Protein AF-A0A3N4HI86-F1 (afdb_monomer)

Solvent-accessible surface area (backbone atoms only — not comparable to full-atom values): 9849 Å² total; per-residue (Å²): 136,85,80,75,80,77,80,78,75,76,52,70,70,55,48,53,56,50,48,52,55,49,52,53,50,52,51,53,50,48,52,51,52,54,56,49,37,52,53,52,50,52,52,50,51,56,54,58,72,67,38,56,43,68,79,68,72,44,89,81,76,80,90,76,72,79,81,81,83,85,78,88,82,67,93,71,78,42,72,72,59,48,55,52,52,52,50,52,51,49,50,53,53,51,53,49,48,55,53,49,51,53,51,53,51,50,52,35,52,49,50,30,50,49,32,63,74,75,64,71,40,71,68,63,35,52,50,32,48,50,56,36,49,55,48,29,41,76,73,66,76,38,88,74,79,86,60,94,42,72,67,49,44,52,54,52,52,52,54,57,62,75,75,110

Radius of gyration: 22.72 Å; Cα contacts (8 Å, |Δi|>4): 88; chains: 1; bounding box: 69×30×58 Å

Nearest PDB structures (foldseek):
  7lid-assembly1_A  TM=2.656E-01  e=4.097E+00  Machilis hrabei

Organism: NCBI:txid1160509

Secondary structure (DSSP, 8-state):
--PPPP--PPPHHHHHHHHHHHHHHHHHHHHHHHHHHHHHHHHHHHHHHTTHHHHTT---PPP-PPPPP-----SS--HHHHHHHHHHHHHHHHHHHHHHHHHHHHHHHHHHHHHHHHS--HHHHHHHHHHHHHHHHHTTS--SPPPSSHHHHHHHHHHHHHT-

pLDDT: mean 89.62, std 10.38, range [50.09, 98.0]

Structure (mmCIF, N/CA/C/O backbone):
data_AF-A0A3N4HI86-F1
#
_entry.id   AF-A0A3N4HI86-F1
#
loop_
_atom_site.group_PDB
_atom_site.id
_atom_site.type_symbol
_atom_site.label_atom_id
_atom_site.label_alt_id
_atom_site.label_comp_id
_atom_site.label_asym_id
_atom_site.label_entity_id
_atom_site.label_seq_id
_atom_site.pdbx_PDB_ins_code
_atom_site.Cartn_x
_atom_site.Cartn_y
_atom_site.Cartn_z
_atom_site.occupancy
_atom_site.B_iso_or_equiv
_atom_site.auth_seq_id
_atom_site.auth_comp_id
_atom_site.auth_asym_id
_atom_site.auth_atom_id
_atom_site.pdbx_PDB_model_num
ATOM 1 N N . MET A 1 1 ? -48.408 -12.514 17.961 1.00 55.56 1 MET A N 1
ATOM 2 C CA . MET A 1 1 ? -47.519 -11.514 18.590 1.00 55.56 1 MET A CA 1
ATOM 3 C C . MET A 1 1 ? -46.118 -12.102 18.623 1.00 55.56 1 MET A C 1
ATOM 5 O O . MET A 1 1 ? -45.899 -13.053 19.357 1.00 55.56 1 MET A O 1
ATOM 9 N N . LEU A 1 2 ? -45.211 -11.632 17.763 1.00 52.94 2 LEU A N 1
ATOM 10 C CA . LEU A 1 2 ? -43.817 -12.085 17.756 1.00 52.94 2 LEU A CA 1
ATOM 11 C C . LEU A 1 2 ? -43.053 -11.257 18.792 1.00 52.94 2 LEU A C 1
ATOM 13 O O . LEU A 1 2 ? -42.884 -10.051 18.616 1.00 52.94 2 LEU A O 1
ATOM 17 N N . SER A 1 3 ? -42.665 -11.894 19.896 1.00 52.56 3 SER A N 1
ATOM 18 C CA . SER A 1 3 ? -41.836 -11.273 20.928 1.00 52.56 3 SER A CA 1
ATOM 19 C C . SER A 1 3 ? -40.497 -10.890 20.301 1.00 52.56 3 SER A C 1
ATOM 21 O O . SER A 1 3 ? -39.768 -11.763 19.830 1.00 52.56 3 SER A O 1
ATOM 23 N N . ARG A 1 4 ? -40.182 -9.589 20.247 1.00 50.09 4 ARG A N 1
ATOM 24 C CA . ARG A 1 4 ? -38.851 -9.136 19.825 1.00 50.09 4 ARG A CA 1
ATOM 25 C C . ARG A 1 4 ? -37.819 -9.709 20.805 1.00 50.0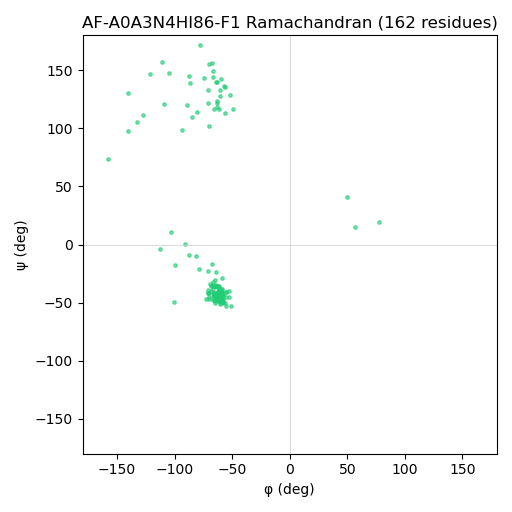9 4 ARG A C 1
ATOM 27 O O . ARG A 1 4 ? -38.048 -9.611 22.013 1.00 50.09 4 ARG A O 1
ATOM 34 N N . PRO A 1 5 ? -36.713 -10.300 20.325 1.00 52.59 5 PRO A N 1
ATOM 35 C CA . PRO A 1 5 ? -35.643 -10.732 21.208 1.00 52.59 5 PRO A CA 1
ATOM 36 C C . PRO A 1 5 ? -35.096 -9.508 21.949 1.00 52.59 5 PRO A C 1
ATOM 38 O O . PRO A 1 5 ? -34.790 -8.480 21.344 1.00 52.59 5 PRO A O 1
ATOM 41 N N . VAL A 1 6 ? -35.038 -9.609 23.275 1.00 54.94 6 VAL A N 1
ATOM 42 C CA . VAL A 1 6 ? -34.420 -8.602 24.137 1.00 54.94 6 VAL A CA 1
ATOM 43 C C . VAL A 1 6 ? -32.931 -8.609 23.813 1.00 54.94 6 VAL A C 1
ATOM 45 O O . VAL A 1 6 ? -32.276 -9.633 23.992 1.00 54.94 6 VAL A O 1
ATOM 48 N N . ALA A 1 7 ? -32.411 -7.494 23.294 1.00 57.91 7 ALA A N 1
ATOM 49 C CA . ALA A 1 7 ? -30.981 -7.331 23.068 1.00 57.91 7 ALA A CA 1
ATOM 50 C C . ALA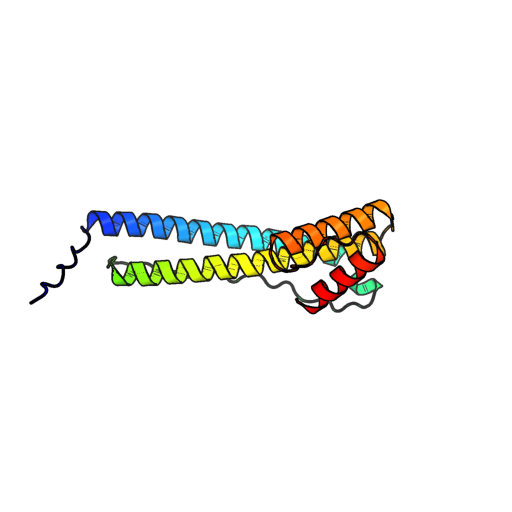 A 1 7 ? -30.253 -7.566 24.399 1.00 57.91 7 ALA A C 1
ATOM 52 O O . ALA A 1 7 ? -30.457 -6.831 25.371 1.00 57.91 7 ALA A O 1
ATOM 53 N N . CYS A 1 8 ? -29.471 -8.642 24.464 1.00 57.19 8 CYS A N 1
ATOM 54 C CA . CYS A 1 8 ? -28.658 -8.950 25.626 1.00 57.19 8 CYS A CA 1
ATOM 55 C C . CYS A 1 8 ? -27.545 -7.902 25.672 1.00 57.19 8 CYS A C 1
ATOM 57 O O . CYS A 1 8 ? -26.615 -7.974 24.877 1.00 57.19 8 CYS A O 1
ATOM 59 N N . LYS A 1 9 ? -27.683 -6.897 26.545 1.00 68.31 9 LYS A N 1
ATOM 60 C CA . LYS A 1 9 ? -26.654 -5.869 26.751 1.00 68.31 9 LYS A CA 1
ATOM 61 C C . LYS A 1 9 ? -25.319 -6.559 27.028 1.00 68.31 9 LYS A C 1
ATOM 63 O O . LYS A 1 9 ? -25.271 -7.432 27.898 1.00 68.31 9 LYS A O 1
ATOM 68 N N . GLU A 1 10 ? -24.272 -6.184 26.296 1.00 73.81 10 GLU A N 1
ATOM 69 C CA . GLU A 1 10 ? -22.929 -6.707 26.548 1.00 73.81 10 GLU A CA 1
ATOM 70 C C . GLU A 1 10 ? -22.525 -6.434 28.006 1.00 73.81 10 GLU A C 1
ATOM 72 O O . GLU A 1 10 ? -22.744 -5.344 28.543 1.00 73.81 10 GLU A O 1
ATOM 77 N N . ASP A 1 11 ? -21.947 -7.446 28.659 1.00 85.50 11 ASP A N 1
ATOM 78 C CA . ASP A 1 11 ? -21.361 -7.296 29.990 1.00 85.50 11 ASP A CA 1
ATOM 79 C C . ASP A 1 11 ? -20.241 -6.244 29.933 1.00 85.50 11 ASP A C 1
ATOM 81 O O . ASP A 1 11 ? -19.466 -6.183 28.976 1.00 85.50 11 ASP A O 1
ATOM 85 N N . ARG A 1 12 ? -20.110 -5.428 30.981 1.00 86.06 12 ARG A N 1
ATOM 86 C CA . ARG A 1 12 ? -19.092 -4.377 31.087 1.00 86.06 12 ARG A CA 1
ATOM 87 C C . ARG A 1 12 ? -17.683 -4.918 30.844 1.00 86.06 12 ARG A C 1
ATOM 89 O O . ARG A 1 12 ? -16.898 -4.284 30.146 1.00 86.06 12 ARG A O 1
ATOM 96 N N . LYS A 1 13 ? -17.378 -6.113 31.358 1.00 89.19 13 LYS A N 1
ATOM 97 C CA . LYS A 1 13 ? -16.082 -6.768 31.118 1.00 89.19 13 LYS A CA 1
ATOM 98 C C . LYS A 1 13 ? -15.861 -7.107 29.641 1.00 89.19 13 LYS A C 1
ATOM 100 O O . LYS A 1 13 ? -14.733 -7.046 29.159 1.00 89.19 13 LYS A O 1
ATOM 105 N N . ALA A 1 14 ? -16.924 -7.469 28.921 1.00 91.12 14 ALA A N 1
ATOM 106 C CA . ALA A 1 14 ? -16.852 -7.752 27.492 1.00 91.12 14 ALA A CA 1
ATOM 107 C C . ALA A 1 14 ? -16.601 -6.469 26.684 1.00 91.12 14 ALA A C 1
ATOM 109 O O . ALA A 1 14 ? -15.745 -6.482 25.796 1.00 91.12 14 ALA A O 1
ATOM 110 N N . LEU A 1 15 ? -17.265 -5.364 27.047 1.00 92.62 15 LEU A N 1
ATOM 111 C CA . LEU A 1 15 ? -17.049 -4.040 26.449 1.00 92.62 15 LEU A CA 1
ATOM 112 C C . LEU A 1 15 ? -15.618 -3.537 26.666 1.00 92.62 15 LEU A C 1
ATOM 114 O O . LEU A 1 15 ? -14.973 -3.096 25.717 1.00 92.62 15 LEU A O 1
ATOM 118 N N . GLU A 1 16 ? -15.089 -3.662 27.885 1.00 93.12 16 GLU A N 1
ATOM 119 C CA . GLU A 1 16 ? -13.699 -3.305 28.204 1.00 93.12 16 GLU A CA 1
ATOM 120 C C . GLU A 1 16 ? -12.711 -4.145 27.373 1.00 93.12 16 GLU A C 1
ATOM 122 O O . GLU A 1 16 ? -11.821 -3.607 26.719 1.00 93.12 16 GLU A O 1
ATOM 127 N N . ALA A 1 17 ? -12.912 -5.464 27.285 1.00 94.56 17 ALA A N 1
ATOM 128 C CA . ALA A 1 17 ? -12.054 -6.321 26.466 1.00 94.56 17 ALA A CA 1
ATOM 129 C C . ALA A 1 17 ? -12.151 -6.014 24.957 1.00 94.56 17 ALA A C 1
ATOM 131 O O . ALA A 1 17 ? -11.161 -6.141 24.230 1.00 94.56 17 ALA A O 1
ATOM 132 N N . ARG A 1 18 ? -13.338 -5.643 24.459 1.00 95.56 18 ARG A N 1
ATOM 133 C CA . ARG A 1 18 ? -13.545 -5.206 23.069 1.00 95.56 18 ARG A CA 1
ATOM 134 C C . ARG A 1 18 ? -12.811 -3.895 22.798 1.00 95.56 18 ARG A C 1
ATOM 136 O O . ARG A 1 18 ? -12.103 -3.814 21.793 1.00 95.56 18 ARG A O 1
ATOM 143 N N . TYR A 1 19 ? -12.901 -2.941 23.722 1.00 96.12 19 TYR A N 1
ATOM 144 C CA . TYR A 1 19 ? -12.175 -1.677 23.661 1.00 96.12 19 TYR A CA 1
ATOM 145 C C . TYR A 1 19 ? -10.661 -1.889 23.554 1.00 96.12 19 TYR A C 1
ATOM 147 O O . TYR A 1 19 ? -10.045 -1.397 22.610 1.00 96.12 19 TYR A O 1
ATOM 155 N N . GLU A 1 20 ? -10.069 -2.710 24.425 1.00 96.56 20 GLU A N 1
ATOM 156 C CA . GLU A 1 20 ? -8.626 -2.997 24.393 1.00 96.56 20 GLU A CA 1
ATOM 157 C C . GLU A 1 20 ? -8.177 -3.608 23.056 1.00 96.56 20 GLU A C 1
ATOM 159 O O . GLU A 1 20 ? -7.185 -3.182 22.457 1.00 96.56 20 GLU A O 1
ATOM 164 N N . ARG A 1 21 ? -8.944 -4.568 22.516 1.00 97.19 21 ARG A N 1
ATOM 165 C CA . ARG A 1 21 ? -8.658 -5.146 21.189 1.00 97.19 21 ARG A CA 1
ATOM 166 C C . ARG A 1 21 ? -8.741 -4.098 20.081 1.00 97.19 21 ARG A C 1
ATOM 168 O O . ARG A 1 21 ? -7.922 -4.121 19.162 1.00 97.19 21 ARG A O 1
ATOM 175 N N . MET A 1 22 ? -9.724 -3.204 20.140 1.00 97.12 22 MET A N 1
ATOM 176 C CA . MET A 1 22 ? -9.872 -2.113 19.180 1.00 97.12 22 MET A CA 1
ATOM 177 C C . MET A 1 22 ? -8.688 -1.141 19.271 1.00 97.12 22 MET A C 1
ATOM 179 O O . MET A 1 22 ? -8.081 -0.848 18.240 1.00 97.12 22 MET A O 1
ATOM 183 N N . LYS A 1 23 ? -8.282 -0.714 20.474 1.00 97.62 23 LYS A N 1
ATOM 184 C CA . LYS A 1 23 ? -7.106 0.151 20.682 1.00 97.62 23 LYS A CA 1
ATOM 185 C C . LYS A 1 23 ? -5.818 -0.489 20.174 1.00 97.62 23 LYS A C 1
ATOM 187 O O . LYS A 1 23 ? -5.034 0.181 19.502 1.00 97.62 23 LYS A O 1
ATOM 192 N N . ALA A 1 24 ? -5.630 -1.789 20.403 1.00 97.62 24 ALA A N 1
ATOM 193 C CA . ALA A 1 24 ? -4.492 -2.525 19.859 1.00 97.62 24 ALA A CA 1
ATOM 194 C C . ALA A 1 24 ? -4.470 -2.494 18.319 1.00 97.62 24 ALA A C 1
ATOM 196 O O . ALA A 1 24 ? -3.425 -2.235 17.719 1.00 97.62 24 ALA A O 1
ATOM 197 N N . LYS A 1 25 ? -5.622 -2.688 17.662 1.00 98.00 25 LYS A N 1
ATOM 198 C CA . LYS A 1 25 ? -5.728 -2.592 16.195 1.00 98.00 25 LYS A CA 1
ATOM 199 C C . LYS A 1 25 ? -5.483 -1.170 15.679 1.00 98.00 25 LYS A C 1
ATOM 201 O O . LYS A 1 25 ? -4.773 -1.012 14.687 1.00 98.00 25 LYS A O 1
ATOM 206 N N . GLN A 1 26 ? -6.031 -0.151 16.345 1.00 97.94 26 GLN A N 1
ATOM 207 C CA . GLN A 1 26 ? -5.797 1.261 16.018 1.00 97.94 26 GLN A CA 1
ATOM 208 C C . GLN A 1 26 ? -4.302 1.600 16.085 1.00 97.94 26 GLN A C 1
ATOM 210 O O . GLN A 1 26 ? -3.743 2.137 15.129 1.00 97.94 26 GLN A O 1
ATOM 215 N N . SER A 1 27 ? -3.638 1.219 17.180 1.00 97.81 27 SER A N 1
ATOM 216 C CA . SER A 1 27 ? -2.196 1.412 17.361 1.00 97.81 27 SER A CA 1
ATOM 217 C C . SER A 1 27 ? -1.391 0.701 16.270 1.00 97.81 27 SER A C 1
ATOM 219 O O . SER A 1 27 ? -0.544 1.321 15.626 1.00 97.81 27 SER A O 1
ATOM 221 N N . ALA A 1 28 ? -1.718 -0.561 15.974 1.00 97.81 28 ALA A N 1
ATOM 222 C CA . ALA A 1 28 ? -1.052 -1.322 14.921 1.00 97.81 28 ALA A CA 1
ATOM 223 C C . ALA A 1 28 ? -1.204 -0.674 13.531 1.00 97.81 28 ALA A C 1
ATOM 225 O O . ALA A 1 28 ? -0.241 -0.648 12.760 1.00 97.81 28 ALA A O 1
ATOM 226 N N . LEU A 1 29 ? -2.382 -0.131 13.199 1.00 97.75 29 LEU A N 1
ATOM 227 C CA . LEU A 1 29 ? -2.592 0.599 11.946 1.00 97.75 29 LEU A CA 1
ATOM 228 C C . LEU A 1 29 ? -1.731 1.867 11.882 1.00 97.75 29 LEU A C 1
ATOM 230 O O . LEU A 1 29 ? -1.044 2.073 10.883 1.00 97.75 29 LEU A O 1
ATOM 234 N N . VAL A 1 30 ? -1.718 2.677 12.945 1.00 97.94 30 VAL A N 1
ATOM 235 C CA . VAL A 1 30 ? -0.905 3.905 13.019 1.00 97.94 30 VAL A CA 1
ATOM 236 C C . VAL A 1 30 ? 0.579 3.592 12.827 1.00 97.94 30 VAL A C 1
ATOM 238 O O . VAL A 1 30 ? 1.236 4.227 12.002 1.00 97.94 30 VAL A O 1
ATOM 241 N N . SER A 1 31 ? 1.105 2.573 13.511 1.00 97.56 31 SER A N 1
ATOM 242 C CA . SER A 1 31 ? 2.501 2.151 13.343 1.00 97.56 31 SER A CA 1
ATOM 243 C C . SER A 1 31 ? 2.798 1.686 11.916 1.00 97.56 31 SER A C 1
ATOM 245 O O . SER A 1 31 ? 3.838 2.037 11.359 1.00 97.56 31 SER A O 1
ATOM 247 N N . ARG A 1 32 ? 1.884 0.934 11.288 1.00 97.25 32 ARG A N 1
ATOM 248 C CA . ARG A 1 32 ? 2.036 0.496 9.891 1.00 97.25 32 ARG A CA 1
ATOM 249 C C . ARG A 1 32 ? 2.046 1.668 8.913 1.00 97.25 32 ARG A C 1
ATOM 251 O O . ARG A 1 32 ? 2.859 1.654 7.992 1.00 97.25 32 ARG A O 1
ATOM 258 N N . ILE A 1 33 ? 1.175 2.658 9.107 1.00 97.75 33 ILE A N 1
ATOM 259 C CA . ILE A 1 33 ? 1.134 3.877 8.288 1.00 97.75 33 ILE A CA 1
ATOM 260 C C . ILE A 1 33 ? 2.446 4.647 8.433 1.00 97.75 33 ILE A C 1
ATOM 262 O O . ILE A 1 33 ? 3.059 4.988 7.425 1.00 97.75 33 ILE A O 1
ATOM 266 N N . ALA A 1 34 ? 2.911 4.863 9.665 1.00 97.38 34 ALA A N 1
ATOM 267 C CA . ALA A 1 34 ? 4.156 5.577 9.931 1.00 97.38 34 ALA A CA 1
ATOM 268 C C . ALA A 1 34 ? 5.361 4.901 9.256 1.00 97.38 34 ALA A C 1
ATOM 270 O O . ALA A 1 34 ? 6.087 5.549 8.506 1.00 97.38 34 ALA A O 1
ATOM 271 N N . LEU A 1 35 ? 5.528 3.586 9.448 1.00 96.56 35 LEU A N 1
ATOM 272 C CA . LEU A 1 35 ? 6.611 2.818 8.822 1.00 96.56 35 LEU A CA 1
ATOM 273 C C . LEU A 1 35 ? 6.546 2.862 7.292 1.00 96.56 35 LEU A C 1
ATOM 275 O O . LEU A 1 35 ? 7.573 2.986 6.628 1.00 96.56 35 LEU A O 1
ATOM 279 N N . PHE A 1 36 ? 5.344 2.759 6.721 1.00 95.81 36 PHE A N 1
ATOM 280 C CA . PHE A 1 36 ? 5.192 2.786 5.273 1.00 95.81 36 PHE A CA 1
ATOM 281 C C . PHE A 1 36 ? 5.459 4.180 4.697 1.00 95.81 36 PHE A C 1
ATOM 283 O O . PHE A 1 36 ? 6.108 4.284 3.664 1.00 95.81 36 PHE A O 1
ATOM 290 N N . ASN A 1 37 ? 5.025 5.249 5.369 1.00 95.75 37 ASN A N 1
ATOM 291 C CA . ASN A 1 37 ? 5.321 6.620 4.953 1.00 95.75 37 ASN A CA 1
ATOM 292 C C . ASN A 1 37 ? 6.829 6.887 4.901 1.00 95.75 37 ASN A C 1
ATOM 294 O O . ASN A 1 37 ? 7.285 7.428 3.898 1.00 95.75 37 ASN A O 1
ATOM 298 N N . VAL A 1 38 ? 7.589 6.448 5.914 1.00 95.31 38 VAL A N 1
ATOM 299 C CA . VAL A 1 38 ? 9.061 6.553 5.920 1.00 95.31 38 VAL A CA 1
ATOM 300 C C . VAL A 1 38 ? 9.655 5.832 4.711 1.00 95.31 38 VAL A C 1
ATOM 302 O O . VAL A 1 38 ? 10.412 6.418 3.948 1.00 95.31 38 VAL A O 1
ATOM 305 N N . ARG A 1 39 ? 9.237 4.585 4.459 1.00 92.56 39 ARG A N 1
ATOM 306 C CA . ARG A 1 39 ? 9.731 3.818 3.307 1.00 92.56 39 ARG A CA 1
ATOM 307 C C . ARG A 1 39 ? 9.421 4.495 1.967 1.00 92.56 39 ARG A C 1
ATOM 309 O O . ARG A 1 39 ? 10.267 4.498 1.078 1.00 92.56 39 ARG A O 1
ATOM 316 N N . VAL A 1 40 ? 8.212 5.030 1.790 1.00 90.94 40 VAL A N 1
ATOM 317 C CA . VAL A 1 40 ? 7.843 5.712 0.537 1.00 90.94 40 VAL A CA 1
ATOM 318 C C . VAL A 1 40 ? 8.631 7.010 0.377 1.00 90.94 40 VAL A C 1
ATOM 320 O O . VAL A 1 40 ? 9.005 7.348 -0.743 1.00 90.94 40 VAL A O 1
ATOM 323 N N . GLU A 1 41 ? 8.904 7.726 1.466 1.00 92.31 41 GLU A N 1
ATOM 324 C CA . GLU A 1 41 ? 9.760 8.912 1.447 1.00 92.31 41 GLU A CA 1
ATOM 325 C C . GLU A 1 41 ? 11.198 8.565 1.039 1.00 92.31 41 GLU A C 1
ATOM 327 O O . GLU A 1 41 ? 11.745 9.202 0.136 1.00 92.31 41 GLU A O 1
ATOM 332 N N . ASP A 1 42 ? 11.780 7.510 1.614 1.00 90.44 42 ASP A N 1
ATOM 333 C CA . ASP A 1 42 ? 13.111 7.013 1.245 1.00 90.44 42 ASP A CA 1
ATOM 334 C C . ASP A 1 42 ? 13.170 6.622 -0.238 1.00 90.44 42 ASP A C 1
ATOM 336 O O . ASP A 1 42 ? 14.066 7.054 -0.968 1.00 90.44 42 ASP A O 1
ATOM 340 N N . ASN A 1 43 ? 12.172 5.872 -0.715 1.00 85.94 43 ASN A N 1
ATOM 341 C CA . ASN A 1 43 ? 12.049 5.480 -2.119 1.00 85.94 43 ASN A CA 1
ATOM 342 C C . ASN A 1 43 ? 11.907 6.697 -3.045 1.00 85.94 43 ASN A C 1
ATOM 344 O O . ASN A 1 43 ? 12.536 6.758 -4.103 1.00 85.94 43 ASN A O 1
ATOM 348 N N . PHE A 1 44 ? 11.107 7.688 -2.647 1.00 87.12 44 PHE A N 1
ATOM 349 C CA . PHE A 1 44 ? 10.945 8.932 -3.392 1.00 87.12 44 PHE A CA 1
ATOM 350 C C . PHE A 1 44 ? 12.258 9.717 -3.476 1.00 87.12 44 PHE A C 1
ATOM 352 O O . PHE A 1 44 ? 12.619 10.200 -4.550 1.00 87.12 44 PHE A O 1
ATOM 359 N N . ASN A 1 45 ? 12.996 9.822 -2.370 1.00 87.81 45 ASN A N 1
ATOM 360 C CA . ASN A 1 45 ? 14.284 10.509 -2.323 1.00 87.81 45 ASN A CA 1
ATOM 361 C C . ASN A 1 45 ? 15.344 9.785 -3.161 1.00 87.81 45 ASN A C 1
ATOM 363 O O . ASN A 1 45 ? 16.071 10.437 -3.913 1.00 87.81 45 ASN A O 1
ATOM 367 N N . ALA A 1 46 ? 15.386 8.451 -3.100 1.00 84.81 46 ALA A N 1
ATOM 368 C CA . ALA A 1 46 ? 16.253 7.634 -3.943 1.00 84.81 46 ALA A CA 1
ATOM 369 C C . ALA A 1 46 ? 15.936 7.838 -5.432 1.00 84.81 46 ALA A C 1
ATOM 371 O O . ALA A 1 46 ? 16.841 8.102 -6.223 1.00 84.81 46 ALA A O 1
ATOM 372 N N . TYR A 1 47 ? 14.654 7.812 -5.810 1.00 81.88 47 TYR A N 1
ATOM 373 C CA . TYR A 1 47 ? 14.228 8.098 -7.180 1.00 81.88 47 TYR A CA 1
ATOM 374 C C . TYR A 1 47 ? 14.611 9.517 -7.611 1.00 81.88 47 TYR A C 1
ATOM 376 O O . TYR A 1 47 ? 15.198 9.703 -8.674 1.00 81.88 47 TYR A O 1
ATOM 384 N N . LYS A 1 48 ? 14.359 10.529 -6.777 1.00 83.81 48 LYS A N 1
ATOM 385 C CA . LYS A 1 48 ? 14.738 11.919 -7.064 1.00 83.81 48 LYS A CA 1
ATOM 386 C C . LYS A 1 48 ? 16.248 12.066 -7.284 1.00 83.81 48 LYS A C 1
ATOM 388 O O . LYS A 1 48 ? 16.658 12.798 -8.182 1.00 83.81 48 LYS A O 1
ATOM 393 N N . ALA A 1 49 ? 17.070 11.342 -6.523 1.00 83.62 49 ALA A N 1
ATOM 394 C CA . ALA A 1 49 ? 18.525 11.352 -6.668 1.00 83.62 49 ALA A CA 1
ATOM 395 C C . ALA A 1 49 ? 19.016 10.799 -8.020 1.00 83.62 49 ALA A C 1
ATOM 397 O O . ALA A 1 49 ? 20.091 11.190 -8.469 1.00 83.62 49 ALA A O 1
ATOM 398 N N . THR A 1 50 ? 18.229 9.958 -8.705 1.00 81.56 50 THR A N 1
ATOM 399 C CA . THR A 1 50 ? 18.565 9.468 -10.058 1.00 81.56 50 THR A CA 1
ATOM 400 C C . THR A 1 50 ? 18.523 10.560 -11.128 1.00 81.56 50 THR A C 1
ATOM 402 O O . THR A 1 50 ? 19.049 10.360 -12.219 1.00 81.56 50 THR A O 1
ATOM 405 N N . LYS A 1 51 ? 17.882 11.704 -10.845 1.00 82.69 51 LYS A N 1
ATOM 406 C CA . LYS A 1 51 ? 17.662 12.810 -11.791 1.00 82.69 51 LYS A CA 1
ATOM 407 C C . LYS A 1 51 ? 16.926 12.424 -13.079 1.00 82.69 51 LYS A C 1
ATOM 409 O O . LYS A 1 51 ? 16.882 13.235 -13.998 1.00 82.69 51 LYS A O 1
ATOM 414 N N . ILE A 1 52 ? 16.274 11.258 -13.144 1.00 77.50 52 ILE A N 1
ATOM 415 C CA . ILE A 1 52 ? 15.501 10.820 -14.321 1.00 77.50 52 ILE A CA 1
ATOM 416 C C . ILE A 1 52 ? 14.485 11.894 -14.738 1.00 77.50 52 ILE A C 1
ATOM 418 O O . ILE A 1 52 ? 14.417 12.265 -15.906 1.00 77.50 52 ILE A O 1
ATOM 422 N N . CYS A 1 53 ? 13.746 12.477 -13.788 1.00 77.94 53 CYS A N 1
ATOM 423 C CA . CYS A 1 53 ? 12.800 13.546 -14.115 1.00 77.94 53 CYS A CA 1
ATOM 424 C C . CYS A 1 53 ? 13.465 14.796 -14.714 1.00 77.94 53 CYS A C 1
ATOM 426 O O . CYS A 1 53 ? 12.875 15.418 -15.590 1.00 77.94 53 CYS A O 1
ATOM 428 N N . GLU A 1 54 ? 14.673 15.159 -14.273 1.00 83.00 54 GLU A N 1
ATOM 429 C CA . GLU A 1 54 ? 15.412 16.312 -14.807 1.00 83.00 54 GLU A CA 1
ATOM 430 C C . GLU A 1 54 ? 15.949 16.013 -16.212 1.00 83.00 54 GLU A C 1
ATOM 432 O O . GLU A 1 54 ? 15.761 16.813 -17.125 1.00 83.00 54 GLU A O 1
ATOM 437 N N . VAL A 1 55 ? 16.563 14.839 -16.399 1.00 82.50 55 VAL A N 1
ATOM 438 C CA . VAL A 1 55 ? 17.162 14.406 -17.673 1.00 82.50 55 VAL A CA 1
ATOM 439 C C . VAL A 1 55 ? 16.112 14.311 -18.781 1.00 82.50 55 VAL A C 1
ATOM 441 O O . VAL A 1 55 ? 16.371 14.724 -19.909 1.00 82.50 55 VAL A O 1
ATOM 444 N N . TYR A 1 56 ? 14.921 13.807 -18.458 1.00 76.75 56 TYR A N 1
ATOM 445 C CA . TYR A 1 56 ? 13.851 13.565 -19.430 1.00 76.75 56 TYR A CA 1
ATOM 446 C C . TYR A 1 56 ? 12.726 14.614 -19.389 1.00 76.75 56 TYR A C 1
ATOM 448 O O . TYR A 1 56 ? 11.689 14.419 -20.019 1.00 76.75 56 TYR A O 1
ATOM 456 N N . ASN A 1 57 ? 12.915 15.726 -18.663 1.00 79.25 57 ASN A N 1
ATOM 457 C CA . ASN A 1 57 ? 11.932 16.807 -18.500 1.00 79.25 57 ASN A CA 1
ATOM 458 C C . ASN A 1 57 ? 10.527 16.307 -18.090 1.00 79.25 57 ASN A C 1
ATOM 460 O O . ASN A 1 57 ? 9.500 16.769 -18.593 1.00 79.25 57 ASN A O 1
ATOM 464 N N . LEU A 1 58 ? 10.486 15.323 -17.188 1.00 74.94 58 LEU A N 1
ATOM 465 C CA . LEU A 1 58 ? 9.245 14.749 -16.675 1.00 74.94 58 LEU A CA 1
ATOM 466 C C . LEU A 1 58 ? 8.746 15.553 -15.466 1.00 74.94 58 LEU A C 1
ATOM 468 O O . LEU A 1 58 ? 9.548 15.991 -14.636 1.00 74.94 58 LEU A O 1
ATOM 472 N N . PRO A 1 59 ? 7.421 15.705 -15.296 1.00 72.25 59 PRO A N 1
ATOM 473 C CA . PRO A 1 59 ? 6.865 16.409 -14.149 1.00 72.25 59 PRO A CA 1
ATOM 474 C C . PRO A 1 59 ? 7.206 15.679 -12.842 1.00 72.25 59 PRO A C 1
ATOM 476 O O . PRO A 1 59 ? 6.770 14.552 -12.606 1.00 72.25 59 PRO A O 1
ATOM 479 N N . SER A 1 60 ? 7.950 16.345 -11.957 1.00 73.94 60 SER A N 1
ATOM 480 C CA . SER A 1 60 ? 8.201 1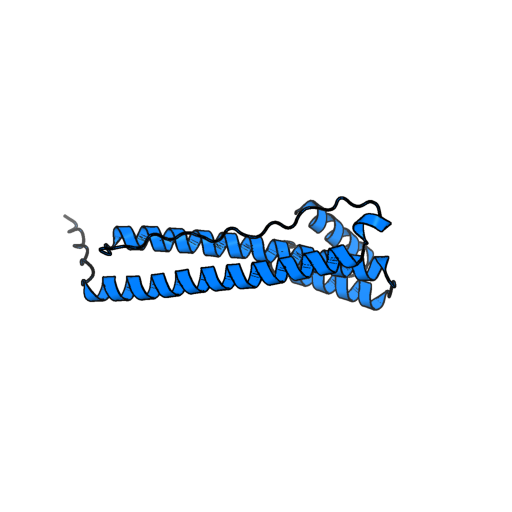5.853 -10.601 1.00 73.94 60 SER A CA 1
ATOM 481 C C . SER A 1 60 ? 7.002 16.175 -9.709 1.00 73.94 60 SER A C 1
ATOM 483 O O . SER A 1 60 ? 6.687 17.341 -9.460 1.00 73.94 60 SER A O 1
ATOM 485 N N . ARG A 1 61 ? 6.295 15.144 -9.237 1.00 75.12 61 ARG A N 1
ATOM 486 C CA . ARG A 1 61 ? 5.228 15.303 -8.239 1.00 75.12 61 ARG A CA 1
ATOM 487 C C . ARG A 1 61 ? 5.842 15.274 -6.833 1.00 75.12 61 ARG A C 1
ATOM 489 O O . ARG A 1 61 ? 6.713 14.444 -6.589 1.00 75.12 61 ARG A O 1
ATOM 496 N N . PRO A 1 62 ? 5.396 16.121 -5.889 1.00 82.19 62 PRO A N 1
ATOM 497 C CA . PRO A 1 62 ? 5.899 16.072 -4.521 1.00 82.19 62 PRO A CA 1
ATOM 498 C C . PRO A 1 62 ? 5.486 14.769 -3.825 1.00 82.19 62 PRO A C 1
ATOM 500 O O . PRO A 1 62 ? 4.396 14.238 -4.075 1.00 82.19 62 PRO A O 1
ATOM 503 N N . PHE A 1 63 ? 6.329 14.295 -2.904 1.00 85.19 63 PHE A N 1
ATOM 504 C CA . PHE A 1 63 ? 5.950 13.242 -1.966 1.00 85.19 63 PHE A CA 1
ATOM 505 C C . PHE A 1 63 ? 4.715 13.674 -1.166 1.00 85.19 63 PHE A C 1
ATOM 507 O O . PHE A 1 63 ? 4.603 14.818 -0.723 1.00 85.19 63 PHE A O 1
ATOM 514 N N . ARG A 1 64 ? 3.762 12.751 -1.011 1.00 88.69 64 ARG A N 1
ATOM 515 C CA . ARG A 1 64 ? 2.557 12.954 -0.201 1.00 88.69 64 ARG A CA 1
ATOM 516 C C . ARG A 1 64 ? 2.360 11.729 0.691 1.00 88.69 64 ARG A C 1
ATOM 518 O O . ARG A 1 64 ? 1.961 10.689 0.144 1.00 88.69 64 ARG A O 1
ATOM 525 N N . PRO A 1 65 ? 2.645 11.826 2.000 1.00 93.81 65 PRO A N 1
ATOM 526 C CA . PRO A 1 65 ? 2.409 10.730 2.929 1.00 93.81 65 PRO A CA 1
ATOM 527 C C . PRO A 1 65 ? 0.908 10.480 3.087 1.00 93.81 65 PRO A C 1
ATOM 529 O O . PRO A 1 65 ? 0.089 11.377 2.864 1.00 93.81 65 PRO A O 1
ATOM 532 N N . TYR A 1 66 ? 0.542 9.265 3.485 1.00 95.94 66 TYR A N 1
ATOM 533 C CA . TYR A 1 66 ? -0.815 8.999 3.947 1.00 95.94 66 TYR A CA 1
ATOM 534 C C . TYR A 1 66 ? -1.014 9.667 5.317 1.00 95.94 66 TYR A C 1
ATOM 536 O O . TYR A 1 66 ? -0.130 9.541 6.172 1.00 95.94 66 TYR A O 1
ATOM 544 N N . PRO A 1 67 ? -2.122 10.390 5.549 1.00 95.44 67 PRO A N 1
ATOM 545 C CA . PRO A 1 67 ? -2.353 11.063 6.820 1.00 95.44 67 PRO A CA 1
ATOM 546 C C . PRO A 1 67 ? -2.459 10.052 7.966 1.00 95.44 67 PRO A C 1
ATOM 548 O O . PRO A 1 67 ? -3.075 8.996 7.830 1.00 95.44 67 PRO A O 1
ATOM 551 N N . THR A 1 68 ? -1.874 10.383 9.116 1.00 94.31 68 THR A N 1
ATOM 552 C CA . THR A 1 68 ? -2.030 9.565 10.321 1.00 94.31 68 THR A CA 1
ATOM 553 C C . THR A 1 68 ? -3.460 9.712 10.848 1.00 94.31 68 THR A C 1
ATOM 555 O O . THR A 1 68 ? -3.871 10.838 11.138 1.00 94.31 68 THR A O 1
ATOM 558 N N . PRO A 1 69 ? -4.226 8.616 10.985 1.00 94.50 69 PRO A N 1
ATOM 559 C CA . PRO A 1 69 ? -5.579 8.681 11.514 1.00 94.50 69 PRO A CA 1
ATOM 560 C C . PRO A 1 69 ? -5.566 9.085 12.989 1.00 94.50 69 PRO A C 1
ATOM 562 O O . PRO A 1 69 ? -4.687 8.679 13.753 1.00 94.50 69 PRO A O 1
ATOM 565 N N . VAL A 1 70 ? -6.571 9.863 13.385 1.00 93.81 70 VAL A N 1
ATOM 566 C CA . VAL A 1 70 ? -6.817 10.237 14.780 1.00 93.81 70 VAL A CA 1
ATOM 567 C C . VAL A 1 70 ? -8.064 9.495 15.240 1.00 93.81 70 VAL A C 1
ATOM 569 O O . VAL A 1 70 ? -9.126 9.638 14.641 1.00 93.81 70 VAL A O 1
ATOM 572 N N . PHE A 1 71 ? -7.915 8.688 16.285 1.00 94.06 71 PHE A N 1
ATOM 573 C CA . PHE A 1 71 ? -9.004 7.927 16.892 1.00 94.06 71 PHE A CA 1
ATOM 574 C C . PHE A 1 71 ? -9.428 8.569 18.203 1.00 94.06 71 PHE A C 1
ATOM 576 O O . PHE A 1 71 ? -8.580 9.116 18.918 1.00 94.06 71 PHE A O 1
ATOM 583 N N . ASN A 1 72 ? -10.711 8.467 18.544 1.00 92.56 72 ASN A N 1
ATOM 584 C CA . ASN A 1 72 ? -11.175 8.988 19.820 1.00 92.56 72 ASN A CA 1
ATOM 585 C C . ASN A 1 72 ? -10.725 8.071 20.963 1.00 92.56 72 ASN A C 1
ATOM 587 O O . ASN A 1 72 ? -10.685 6.843 20.845 1.00 92.56 72 ASN A O 1
ATOM 591 N N . ASP A 1 73 ? -10.376 8.685 22.088 1.00 91.88 73 ASP A N 1
ATOM 592 C CA . ASP A 1 73 ? -10.196 7.970 23.345 1.00 91.88 73 ASP A CA 1
ATOM 593 C C . ASP A 1 73 ? -11.541 7.933 24.075 1.00 91.88 73 ASP A C 1
ATOM 595 O O . ASP A 1 73 ? -12.146 8.973 24.346 1.00 91.88 73 ASP A O 1
ATOM 599 N N . LEU A 1 74 ? -12.050 6.732 24.340 1.00 89.69 74 LEU A N 1
ATOM 600 C CA . LEU A 1 74 ? -13.371 6.554 24.931 1.00 89.69 74 LEU A CA 1
ATOM 601 C C . LEU A 1 74 ? -13.230 6.449 26.450 1.00 89.69 74 LEU A C 1
ATOM 603 O O . LEU A 1 74 ? -12.969 5.374 26.982 1.00 89.69 74 LEU A O 1
ATOM 607 N N . THR A 1 75 ? -13.460 7.554 27.168 1.00 86.62 75 THR A N 1
ATOM 608 C CA . THR A 1 75 ? -13.404 7.574 28.646 1.00 86.62 75 THR A CA 1
ATOM 609 C C . THR A 1 75 ? -14.394 6.593 29.284 1.00 86.62 75 THR A C 1
ATOM 611 O O . THR A 1 75 ? -14.178 6.099 30.388 1.00 86.62 75 THR A O 1
ATOM 614 N N . THR A 1 76 ? -15.512 6.304 28.615 1.00 89.06 76 THR A N 1
ATOM 615 C CA . THR A 1 76 ? -16.477 5.280 29.036 1.00 89.06 76 THR A CA 1
ATOM 616 C C . THR A 1 76 ? -16.986 4.538 27.801 1.00 89.06 76 THR A C 1
ATOM 618 O O . THR A 1 76 ? -17.873 5.050 27.116 1.00 89.06 76 THR A O 1
ATOM 621 N N . PRO A 1 77 ? -16.427 3.354 27.485 1.00 89.69 77 PRO A N 1
ATOM 622 C CA . PRO A 1 77 ? -16.839 2.583 26.322 1.00 89.69 77 PRO A CA 1
ATOM 623 C C . PRO A 1 77 ? -18.300 2.143 26.435 1.00 89.69 77 PRO A C 1
ATOM 625 O O . PRO A 1 77 ? -18.698 1.448 27.369 1.00 89.69 77 PRO A O 1
ATOM 628 N N . THR A 1 78 ? -19.097 2.544 25.455 1.00 93.00 78 THR A N 1
ATOM 629 C CA . THR A 1 78 ? -20.444 2.022 25.204 1.00 93.00 78 THR A CA 1
ATOM 630 C C . THR A 1 78 ? -20.441 1.223 23.905 1.00 93.00 78 THR A C 1
ATOM 632 O O . THR A 1 78 ? -19.600 1.468 23.039 1.00 93.00 78 THR A O 1
ATOM 635 N N . GLU A 1 79 ? -21.396 0.309 23.740 1.00 92.75 79 GLU A N 1
ATOM 636 C CA . GLU A 1 79 ? -21.558 -0.481 22.510 1.00 92.75 79 GLU A CA 1
ATOM 637 C C . GLU A 1 79 ? -21.589 0.422 21.265 1.00 92.75 79 GLU A C 1
ATOM 639 O O . GLU A 1 79 ? -20.731 0.305 20.396 1.00 92.75 79 GLU A O 1
ATOM 644 N N . GLY A 1 80 ? -22.457 1.442 21.257 1.00 93.19 80 GLY A N 1
ATOM 645 C CA . GLY A 1 80 ? -22.561 2.373 20.130 1.00 93.19 80 GLY A CA 1
ATOM 646 C C . GLY A 1 80 ? -21.287 3.185 19.864 1.00 93.19 80 GLY A C 1
ATOM 647 O O . GLY A 1 80 ? -20.946 3.421 18.709 1.00 93.19 80 GLY A O 1
ATOM 648 N N . SER A 1 81 ? -20.542 3.591 20.901 1.00 94.38 81 SER A N 1
ATOM 649 C CA . SER A 1 81 ? -19.252 4.271 20.687 1.00 94.38 81 SER A CA 1
ATOM 650 C C . SER A 1 81 ? -18.179 3.341 20.116 1.00 94.38 81 SER A C 1
ATOM 652 O O . SER A 1 81 ? -17.359 3.784 19.316 1.00 94.38 81 SER A O 1
ATOM 654 N N . LEU A 1 82 ? -18.191 2.060 20.502 1.00 95.62 82 LEU A N 1
ATOM 655 C CA . LEU A 1 82 ? -17.265 1.062 19.969 1.00 95.62 82 LEU A CA 1
ATOM 656 C C . LEU A 1 82 ? -17.598 0.730 18.516 1.00 95.62 82 LEU A C 1
ATOM 658 O O . LEU A 1 82 ? -16.687 0.664 17.698 1.00 95.62 82 LEU A O 1
ATOM 662 N N . ASP A 1 83 ? -18.881 0.596 18.178 1.00 95.88 83 ASP A N 1
ATOM 663 C CA . ASP A 1 83 ? -19.325 0.354 16.802 1.00 95.88 83 ASP A CA 1
ATOM 664 C C . ASP A 1 83 ? -18.850 1.464 15.853 1.00 95.88 83 ASP A C 1
ATOM 666 O O . ASP A 1 83 ? -18.344 1.187 14.763 1.00 95.88 83 ASP A O 1
ATOM 670 N N . VAL A 1 84 ? -18.963 2.728 16.278 1.00 96.19 84 VAL A N 1
ATOM 671 C CA . VAL A 1 84 ? -18.495 3.879 15.490 1.00 96.19 84 VAL A CA 1
ATOM 672 C C . VAL A 1 84 ? -16.977 3.847 15.313 1.00 96.19 84 VAL A C 1
ATOM 674 O O . VAL A 1 84 ? -16.495 3.979 14.190 1.00 96.19 84 VAL A O 1
ATOM 677 N N . GLU A 1 85 ? -16.209 3.645 16.384 1.00 96.69 85 GLU A N 1
ATOM 678 C CA . GLU A 1 85 ? -14.742 3.618 16.301 1.00 96.69 85 GLU A CA 1
ATOM 679 C C . GLU A 1 85 ? -14.211 2.416 15.504 1.00 96.69 85 GLU A C 1
ATOM 681 O O . GLU A 1 85 ? -13.225 2.539 14.771 1.00 96.69 85 GLU A O 1
ATOM 686 N N . GLU A 1 86 ? -14.868 1.258 15.583 1.00 97.19 86 GLU A N 1
ATOM 687 C CA . GLU A 1 86 ? -14.544 0.094 14.755 1.00 97.19 86 GLU A CA 1
ATOM 688 C C . GLU A 1 86 ? -14.850 0.346 13.275 1.00 97.19 86 GLU A C 1
ATOM 690 O O . GLU A 1 86 ? -14.057 -0.044 12.412 1.00 97.19 86 GLU A O 1
ATOM 695 N N . LEU A 1 87 ? -15.948 1.042 12.968 1.00 97.44 87 LEU A N 1
ATOM 696 C CA . LEU A 1 87 ? -16.274 1.455 11.605 1.00 97.44 87 LEU A CA 1
ATOM 697 C C . LEU A 1 87 ? -15.249 2.464 11.059 1.00 97.44 87 LEU A C 1
ATOM 699 O O . LEU A 1 87 ? -14.790 2.329 9.923 1.00 97.44 87 LEU A O 1
ATOM 703 N N . VAL A 1 88 ? -14.827 3.440 11.866 1.00 97.00 88 VAL A N 1
ATOM 704 C CA . VAL A 1 88 ? -13.760 4.390 11.500 1.00 97.00 88 VAL A CA 1
ATOM 705 C C . VAL A 1 88 ? -12.441 3.653 11.244 1.00 97.00 88 VAL A C 1
ATOM 707 O O . VAL A 1 88 ? -11.786 3.877 10.223 1.00 97.00 88 VAL A O 1
ATOM 710 N N . LEU A 1 89 ? -12.066 2.719 12.124 1.00 97.50 89 LEU A N 1
ATOM 711 C CA . LEU A 1 89 ? -10.891 1.863 11.942 1.00 97.50 89 LEU A CA 1
ATOM 712 C C . LEU A 1 89 ? -10.978 1.040 10.648 1.00 97.50 89 LEU A C 1
ATOM 714 O O . LEU A 1 89 ? -9.977 0.910 9.934 1.00 97.50 89 LEU A O 1
ATOM 718 N N . TYR A 1 90 ? -12.154 0.497 10.331 1.00 97.50 90 TYR A N 1
ATOM 719 C CA . TYR A 1 90 ? -12.400 -0.223 9.085 1.00 97.50 90 TYR A CA 1
ATOM 720 C C . TYR A 1 90 ? -12.136 0.667 7.864 1.00 97.50 90 TYR A C 1
ATOM 722 O O . TYR A 1 90 ? -11.386 0.250 6.976 1.00 97.50 90 TYR A O 1
ATOM 730 N N . PHE A 1 91 ? -12.680 1.888 7.835 1.00 97.38 91 PHE A N 1
ATOM 731 C CA . PHE A 1 91 ? -12.489 2.819 6.720 1.00 97.38 91 PHE A CA 1
ATOM 732 C C . PHE A 1 91 ? -11.017 3.174 6.516 1.00 97.38 91 PHE A C 1
ATOM 734 O O . PHE A 1 91 ? -10.497 2.972 5.419 1.00 97.38 91 PHE A O 1
ATOM 741 N N . TYR A 1 92 ? -10.313 3.592 7.572 1.00 97.94 92 TYR A N 1
ATOM 742 C CA . TYR A 1 92 ? -8.886 3.911 7.464 1.00 97.94 92 TYR A CA 1
ATOM 743 C C . TYR A 1 92 ? -8.042 2.712 7.033 1.00 97.94 92 TYR A C 1
ATOM 745 O O . TYR A 1 92 ? -7.092 2.869 6.270 1.00 97.94 92 TYR A O 1
ATOM 753 N N . THR A 1 93 ? -8.385 1.502 7.478 1.00 97.69 93 THR A N 1
ATOM 754 C CA . THR A 1 93 ? -7.679 0.287 7.050 1.00 97.69 93 THR A CA 1
ATOM 755 C C . THR A 1 93 ? -7.838 0.052 5.546 1.00 97.69 93 THR A C 1
ATOM 757 O O . THR A 1 93 ? -6.857 -0.268 4.871 1.00 97.69 93 THR A O 1
ATOM 760 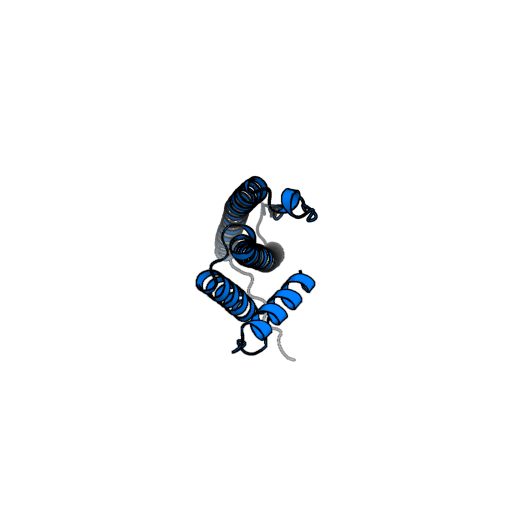N N . HIS A 1 94 ? -9.048 0.233 5.010 1.00 96.12 94 HIS A N 1
ATOM 761 C CA . HIS A 1 94 ? -9.330 0.052 3.583 1.00 96.12 94 HIS A CA 1
ATOM 762 C C . HIS A 1 94 ? -8.694 1.146 2.730 1.00 96.12 94 HIS A C 1
ATOM 764 O O . HIS A 1 94 ? -8.037 0.846 1.732 1.00 96.12 94 HIS A O 1
ATOM 770 N N . GLU A 1 95 ? -8.840 2.406 3.131 1.00 96.44 95 GLU A N 1
ATOM 771 C CA . GLU A 1 95 ? -8.233 3.532 2.424 1.00 96.44 95 GLU A CA 1
ATOM 772 C C . GLU A 1 95 ? -6.708 3.443 2.416 1.00 96.44 95 GLU A C 1
ATOM 774 O O . GLU A 1 95 ? -6.093 3.625 1.363 1.00 96.44 95 GLU A O 1
ATOM 779 N N . PHE A 1 96 ? -6.093 3.102 3.553 1.00 97.00 96 PHE A N 1
ATOM 780 C CA . PHE A 1 96 ? -4.656 2.861 3.618 1.00 97.00 96 PHE A CA 1
ATOM 781 C C . PHE A 1 96 ? -4.243 1.690 2.724 1.00 97.00 96 PHE A C 1
ATOM 783 O O . PHE A 1 96 ? -3.230 1.789 2.036 1.00 97.00 96 PHE A O 1
ATOM 790 N N . GLY A 1 97 ? -5.024 0.604 2.690 1.00 96.12 97 GLY A N 1
ATOM 791 C CA . GLY A 1 97 ? -4.802 -0.522 1.781 1.00 96.12 97 GLY A CA 1
ATOM 792 C C . GLY A 1 97 ? -4.754 -0.079 0.319 1.00 96.12 97 GLY A C 1
ATOM 793 O O . GLY A 1 97 ? -3.751 -0.302 -0.354 1.00 96.12 97 GLY A O 1
ATOM 794 N N . ARG A 1 98 ? -5.778 0.646 -0.142 1.00 94.12 98 ARG A N 1
ATOM 795 C CA . ARG A 1 98 ? -5.840 1.176 -1.513 1.00 94.12 98 ARG A CA 1
ATOM 796 C C . ARG A 1 98 ? -4.693 2.140 -1.813 1.00 94.12 98 ARG A C 1
ATOM 798 O O . ARG A 1 98 ? -4.041 2.030 -2.850 1.00 94.12 98 ARG A O 1
ATOM 805 N N . TRP A 1 99 ? -4.427 3.081 -0.908 1.00 94.44 99 TRP A N 1
ATOM 806 C CA . TRP A 1 99 ? -3.332 4.035 -1.074 1.00 94.44 99 TRP A CA 1
ATOM 807 C C . TRP A 1 99 ? -1.977 3.323 -1.151 1.00 94.44 99 TRP A C 1
ATOM 809 O O . TRP A 1 99 ? -1.160 3.648 -2.013 1.00 94.44 99 TRP A O 1
ATOM 819 N N . ARG A 1 100 ? -1.753 2.313 -0.305 1.00 95.19 100 ARG A N 1
ATOM 820 C CA . ARG A 1 100 ? -0.545 1.485 -0.311 1.00 95.19 100 ARG A CA 1
ATOM 821 C C . ARG A 1 100 ? -0.373 0.764 -1.647 1.00 95.19 100 ARG A C 1
ATOM 823 O O . ARG A 1 100 ? 0.720 0.823 -2.207 1.00 95.19 100 ARG A O 1
ATOM 830 N N . SER A 1 101 ? -1.414 0.107 -2.154 1.00 94.44 101 SER A N 1
ATOM 831 C CA . SER A 1 101 ? -1.347 -0.614 -3.431 1.00 94.44 101 SER A CA 1
ATOM 832 C C . SER A 1 101 ? -1.050 0.338 -4.592 1.00 94.44 101 SER A C 1
ATOM 834 O O . SER A 1 101 ? -0.165 0.049 -5.393 1.00 94.44 101 SER A O 1
ATOM 836 N N . ASN A 1 102 ? -1.653 1.535 -4.608 1.00 92.06 102 ASN A N 1
ATOM 837 C CA . ASN A 1 102 ? -1.315 2.581 -5.584 1.00 92.06 102 ASN A CA 1
ATOM 838 C C . ASN A 1 102 ? 0.164 2.999 -5.503 1.00 92.06 102 ASN A C 1
ATOM 840 O O . ASN A 1 102 ? 0.814 3.196 -6.528 1.00 92.06 102 ASN A O 1
ATOM 844 N N . ARG A 1 103 ? 0.720 3.150 -4.292 1.00 91.50 103 ARG A N 1
ATOM 845 C CA . ARG A 1 103 ? 2.141 3.500 -4.117 1.00 91.50 103 ARG A CA 1
ATOM 846 C C . ARG A 1 103 ? 3.073 2.399 -4.605 1.00 91.50 103 ARG A C 1
ATOM 848 O O . ARG A 1 103 ? 4.042 2.705 -5.289 1.00 91.50 103 ARG A O 1
ATOM 855 N N . LEU A 1 104 ? 2.765 1.143 -4.303 1.00 93.06 104 LEU A N 1
ATOM 856 C CA . LEU A 1 104 ? 3.549 0.003 -4.777 1.00 93.06 104 LEU A CA 1
ATOM 857 C C . LEU A 1 104 ? 3.465 -0.161 -6.302 1.00 93.06 104 LEU A C 1
ATOM 859 O O . LEU A 1 104 ? 4.470 -0.484 -6.929 1.00 93.06 104 LEU A O 1
ATOM 863 N N . LEU A 1 105 ? 2.311 0.131 -6.910 1.00 93.00 105 LEU A N 1
ATOM 864 C CA . LEU A 1 105 ? 2.169 0.149 -8.367 1.00 93.00 105 LEU A CA 1
ATOM 865 C C . LEU A 1 105 ? 3.098 1.195 -9.005 1.00 93.00 105 LEU A C 1
ATOM 867 O O . LEU A 1 105 ? 3.812 0.887 -9.957 1.00 93.00 105 LEU A O 1
ATOM 871 N N . LEU A 1 106 ? 3.156 2.405 -8.435 1.00 88.94 106 LEU A N 1
ATOM 872 C CA . LEU A 1 106 ? 4.097 3.444 -8.868 1.00 88.94 106 LEU A CA 1
ATOM 873 C C . LEU A 1 106 ? 5.562 3.005 -8.699 1.00 88.94 106 LEU A C 1
ATOM 875 O O . LEU A 1 106 ? 6.373 3.263 -9.584 1.00 88.94 106 LEU A O 1
ATOM 879 N N . GLU A 1 107 ? 5.915 2.322 -7.604 1.00 89.06 107 GLU A N 1
ATOM 880 C CA . GLU A 1 107 ? 7.268 1.766 -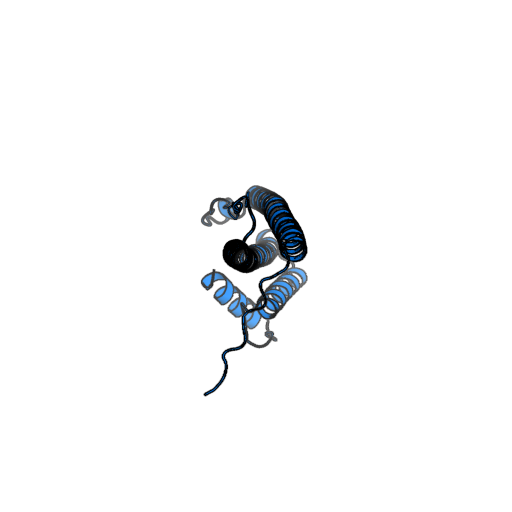7.416 1.00 89.06 107 GLU A CA 1
ATOM 881 C C . GLU A 1 107 ? 7.629 0.767 -8.525 1.00 89.06 107 GLU A C 1
ATOM 883 O O . GLU A 1 107 ? 8.730 0.826 -9.076 1.00 89.06 107 GLU A O 1
ATOM 888 N N . LYS A 1 108 ? 6.693 -0.112 -8.905 1.00 92.50 108 LYS A N 1
ATOM 889 C CA . LYS A 1 108 ? 6.879 -1.058 -10.014 1.00 92.50 108 LYS A CA 1
ATOM 890 C C . LYS A 1 108 ? 7.032 -0.341 -11.359 1.00 92.50 108 LYS A C 1
ATOM 892 O O . LYS A 1 108 ? 7.927 -0.683 -12.127 1.00 92.50 108 LYS A O 1
ATOM 897 N N . GLN A 1 109 ? 6.244 0.703 -11.621 1.00 89.31 109 GLN A N 1
ATOM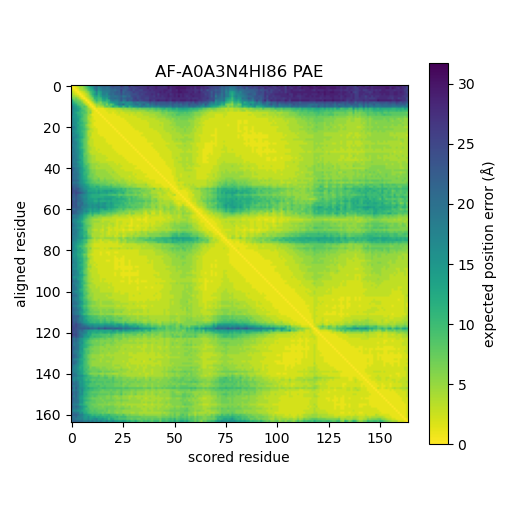 898 C CA . GLN A 1 109 ? 6.403 1.530 -12.825 1.00 89.31 109 GLN A CA 1
ATOM 899 C C . GLN A 1 109 ? 7.771 2.227 -12.870 1.00 89.31 109 GLN A C 1
ATOM 901 O O . GLN A 1 109 ? 8.430 2.228 -13.910 1.00 89.31 109 GLN A O 1
ATOM 906 N N . ILE A 1 110 ? 8.231 2.779 -11.743 1.00 86.12 110 ILE A N 1
ATOM 907 C CA . ILE A 1 110 ? 9.560 3.397 -11.631 1.00 86.12 110 ILE A CA 1
ATOM 908 C C . ILE A 1 110 ? 10.664 2.377 -11.920 1.00 86.12 110 ILE A C 1
ATOM 910 O O . ILE A 1 110 ? 11.631 2.720 -12.601 1.00 86.12 110 ILE A O 1
ATOM 914 N N . ALA A 1 111 ? 10.535 1.133 -11.451 1.00 88.31 111 ALA A N 1
ATOM 915 C CA . ALA A 1 111 ? 11.512 0.085 -11.737 1.00 88.31 111 ALA A CA 1
ATOM 916 C C . ALA A 1 111 ? 11.630 -0.182 -13.247 1.00 88.31 111 ALA A C 1
ATOM 918 O O . ALA A 1 111 ? 12.745 -0.199 -13.771 1.00 88.31 111 ALA A O 1
ATOM 919 N N . VAL A 1 112 ? 10.499 -0.270 -13.960 1.00 90.75 112 VAL A N 1
ATOM 920 C CA . VAL A 1 112 ? 10.479 -0.413 -15.427 1.00 90.75 112 VAL A CA 1
ATOM 921 C C . VAL A 1 112 ? 11.190 0.764 -16.106 1.00 90.75 112 VAL A C 1
ATOM 923 O O . VAL A 1 112 ? 12.076 0.559 -16.937 1.00 90.75 112 VAL A O 1
ATOM 926 N N . PHE A 1 113 ? 10.868 2.003 -15.719 1.00 85.75 113 PHE A N 1
ATOM 927 C CA . PHE A 1 113 ? 11.523 3.194 -16.276 1.00 85.75 113 PHE A CA 1
ATOM 928 C C . PHE A 1 113 ? 13.020 3.252 -15.965 1.00 85.75 113 PHE A C 1
ATOM 930 O O . PHE A 1 113 ? 13.811 3.676 -16.803 1.00 85.75 113 PHE A O 1
ATOM 937 N N . THR A 1 114 ? 13.428 2.810 -14.779 1.00 84.44 114 THR A N 1
ATOM 938 C CA . THR A 1 114 ? 14.837 2.803 -14.370 1.00 84.44 114 THR A CA 1
ATOM 939 C C . THR A 1 114 ? 15.655 1.866 -15.254 1.00 84.44 114 THR A C 1
ATOM 941 O O . THR A 1 114 ? 16.746 2.242 -15.685 1.00 84.44 114 THR A O 1
ATOM 944 N N . VAL A 1 115 ? 15.129 0.676 -15.568 1.00 88.50 115 VAL A N 1
ATOM 945 C CA . VAL A 1 115 ? 15.784 -0.245 -16.511 1.00 88.50 115 VAL A CA 1
ATOM 946 C C . VAL A 1 115 ? 15.840 0.372 -17.907 1.00 88.50 115 VAL A C 1
ATOM 948 O O . VAL A 1 115 ? 16.899 0.355 -18.532 1.00 88.50 115 VAL A O 1
ATOM 951 N N . LEU A 1 116 ? 14.739 0.974 -18.365 1.00 86.12 116 LEU A N 1
ATOM 952 C CA . LEU A 1 116 ? 14.655 1.592 -19.688 1.00 86.12 116 LEU A CA 1
ATOM 953 C C . LEU A 1 116 ? 15.670 2.731 -19.887 1.00 86.12 116 LEU A C 1
ATOM 955 O O . LEU A 1 116 ? 16.274 2.829 -20.952 1.00 86.12 116 LEU A O 1
ATOM 959 N N . PHE A 1 117 ? 15.859 3.588 -18.879 1.00 82.06 117 PHE A N 1
ATOM 960 C CA . PHE A 1 117 ? 16.586 4.853 -19.031 1.00 82.06 117 PHE A CA 1
ATOM 961 C C . PHE A 1 117 ? 18.043 4.862 -18.552 1.00 82.06 117 PHE A C 1
ATOM 963 O O . PHE A 1 117 ? 18.771 5.775 -18.941 1.00 82.06 117 PHE A O 1
ATOM 970 N N . ASN A 1 118 ? 18.484 3.907 -17.723 1.00 77.69 118 ASN A N 1
ATOM 971 C CA . ASN A 1 118 ? 19.850 3.925 -17.171 1.00 77.69 118 ASN A CA 1
ATOM 972 C C . ASN A 1 118 ? 20.821 2.988 -17.898 1.00 77.69 118 ASN A C 1
ATOM 974 O O . ASN A 1 118 ? 21.934 3.389 -18.231 1.00 77.69 118 ASN A O 1
ATOM 978 N N . ALA A 1 119 ? 20.435 1.732 -18.106 1.00 73.12 119 ALA A N 1
ATOM 979 C CA . ALA A 1 119 ? 21.284 0.714 -18.718 1.00 73.12 119 ALA A CA 1
ATOM 980 C C . ALA A 1 119 ? 20.382 -0.377 -19.288 1.00 73.12 119 ALA A C 1
ATOM 982 O O . ALA A 1 119 ? 20.240 -1.439 -18.681 1.00 73.12 119 ALA A O 1
ATOM 983 N N . TYR A 1 120 ? 19.725 -0.051 -20.405 1.00 83.81 120 TYR A N 1
ATOM 984 C CA . TYR A 1 120 ? 18.748 -0.929 -21.035 1.00 83.81 120 TYR A CA 1
ATOM 985 C C . TYR A 1 120 ? 19.316 -2.339 -21.204 1.00 83.81 120 TYR A C 1
ATOM 987 O O . TYR A 1 120 ? 20.301 -2.566 -21.906 1.00 83.81 120 TYR A O 1
ATOM 995 N N . ASP A 1 121 ? 18.662 -3.265 -20.522 1.00 92.56 121 ASP A N 1
ATOM 996 C CA . ASP A 1 121 ? 18.901 -4.693 -20.549 1.00 92.56 121 ASP A CA 1
ATOM 997 C C . ASP A 1 121 ? 17.536 -5.305 -20.841 1.00 92.56 121 ASP A C 1
ATOM 999 O O . ASP A 1 121 ? 16.607 -5.172 -20.042 1.00 92.56 121 ASP A O 1
ATOM 1003 N N . GLU A 1 122 ? 17.399 -5.885 -22.032 1.00 90.94 122 GLU A N 1
ATOM 1004 C CA . GLU A 1 122 ? 16.117 -6.361 -22.550 1.00 90.94 122 GLU A CA 1
ATOM 1005 C C . GLU A 1 122 ? 15.479 -7.402 -21.625 1.00 90.94 122 GLU A C 1
ATOM 1007 O O . GLU A 1 122 ? 14.283 -7.324 -21.354 1.00 90.94 122 GLU A O 1
ATOM 1012 N N . MET A 1 123 ? 16.279 -8.313 -21.061 1.00 92.81 123 MET A N 1
ATOM 1013 C CA . MET A 1 123 ? 15.778 -9.333 -20.140 1.00 92.81 123 MET A CA 1
ATOM 1014 C C . MET A 1 123 ? 15.262 -8.698 -18.851 1.00 92.81 123 MET A C 1
ATOM 1016 O O . MET A 1 123 ? 14.136 -8.965 -18.442 1.00 92.81 123 MET A O 1
ATOM 1020 N N . LYS A 1 124 ? 16.026 -7.776 -18.250 1.00 94.38 124 LYS A N 1
ATOM 1021 C CA . LY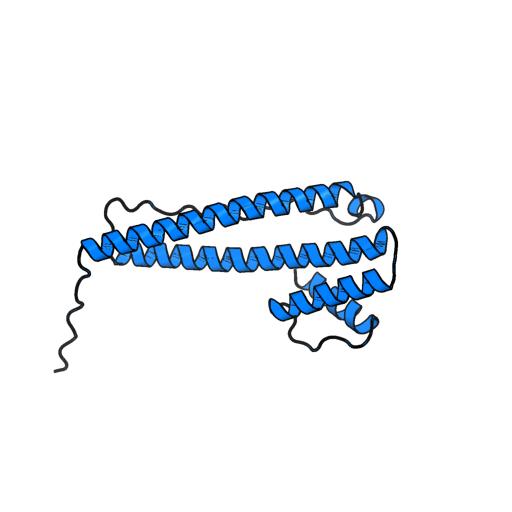S A 1 124 ? 15.575 -7.065 -17.038 1.00 94.38 124 LYS A CA 1
ATOM 1022 C C . LYS A 1 124 ? 14.364 -6.177 -17.294 1.00 94.38 124 LYS A C 1
ATOM 1024 O O . LYS A 1 124 ? 13.580 -5.934 -16.379 1.00 94.38 124 LYS A O 1
ATOM 1029 N N . PHE A 1 125 ? 14.234 -5.647 -18.507 1.00 94.06 125 PHE A N 1
ATOM 1030 C CA . PHE A 1 125 ? 13.098 -4.821 -18.890 1.00 94.06 125 PHE A CA 1
ATOM 1031 C C . PHE A 1 125 ? 11.825 -5.665 -18.998 1.00 94.06 125 PHE A C 1
ATOM 1033 O O . PHE A 1 125 ? 10.797 -5.282 -18.440 1.00 94.06 125 PHE A O 1
ATOM 1040 N N . ILE A 1 126 ? 11.915 -6.833 -19.642 1.00 94.50 126 ILE A N 1
ATOM 1041 C CA . ILE A 1 126 ? 10.825 -7.813 -19.719 1.00 94.50 126 ILE A CA 1
ATOM 1042 C C . ILE A 1 126 ? 10.440 -8.301 -18.317 1.00 94.50 126 ILE A C 1
ATOM 1044 O O . ILE A 1 126 ? 9.259 -8.270 -17.977 1.00 94.50 126 ILE A O 1
ATOM 1048 N N . ASP A 1 127 ? 11.415 -8.665 -17.480 1.00 95.69 127 ASP A N 1
ATOM 1049 C CA . ASP A 1 127 ? 11.160 -9.111 -16.105 1.00 95.69 127 ASP A CA 1
ATOM 1050 C C . ASP A 1 127 ? 10.433 -8.028 -15.293 1.00 95.69 127 ASP A C 1
ATOM 1052 O O . ASP A 1 127 ? 9.450 -8.310 -14.612 1.00 95.69 127 ASP A O 1
ATOM 1056 N N . ALA A 1 128 ? 10.856 -6.763 -15.408 1.00 95.69 128 ALA A N 1
ATOM 1057 C CA . ALA A 1 128 ? 10.206 -5.649 -14.721 1.00 95.69 128 ALA A CA 1
ATOM 1058 C C . ALA A 1 128 ? 8.764 -5.404 -15.209 1.00 95.69 128 ALA A C 1
ATOM 1060 O O . ALA A 1 128 ? 7.900 -5.040 -14.405 1.00 95.69 128 ALA A O 1
ATOM 1061 N N . LEU A 1 129 ? 8.493 -5.591 -16.507 1.00 97.00 129 LEU A N 1
ATOM 1062 C CA . LEU A 1 129 ? 7.141 -5.511 -17.069 1.00 97.00 129 LEU A CA 1
ATOM 1063 C C . LEU A 1 129 ? 6.253 -6.646 -16.557 1.00 97.00 129 LEU A C 1
ATOM 1065 O O . LEU A 1 129 ? 5.116 -6.390 -16.159 1.00 97.00 129 LEU A O 1
ATOM 1069 N N . TYR A 1 130 ? 6.773 -7.872 -16.521 1.00 96.81 130 TYR A N 1
ATOM 1070 C CA . TYR A 1 130 ? 6.053 -9.027 -15.992 1.00 96.81 130 TYR A CA 1
ATOM 1071 C C . TYR A 1 130 ? 5.690 -8.815 -14.516 1.00 96.81 130 TYR A C 1
ATOM 1073 O O . TYR A 1 130 ? 4.520 -8.906 -14.146 1.00 96.81 130 TYR A O 1
ATOM 1081 N N . ASP A 1 131 ? 6.666 -8.406 -13.703 1.00 97.25 131 ASP A N 1
ATOM 1082 C CA . ASP A 1 131 ? 6.497 -8.059 -12.288 1.00 97.25 131 ASP A CA 1
ATOM 1083 C C . ASP A 1 131 ? 5.422 -6.981 -12.060 1.00 97.25 131 ASP A C 1
ATOM 1085 O O . ASP A 1 131 ? 4.667 -7.031 -11.084 1.00 97.25 131 ASP A O 1
ATOM 1089 N N . LEU A 1 132 ? 5.379 -5.965 -12.930 1.00 97.31 132 LEU A N 1
ATOM 1090 C CA . LEU A 1 132 ? 4.383 -4.896 -12.881 1.00 97.31 132 LEU A CA 1
ATOM 1091 C C . LEU A 1 132 ? 2.979 -5.434 -13.181 1.00 97.31 132 LEU A C 1
ATOM 1093 O O . LEU A 1 132 ? 2.039 -5.100 -12.458 1.00 97.31 132 LEU A O 1
ATOM 1097 N N . ILE A 1 133 ? 2.830 -6.236 -14.237 1.00 97.50 133 ILE A N 1
ATOM 1098 C CA . ILE A 1 133 ? 1.528 -6.751 -14.680 1.00 97.50 133 ILE A CA 1
ATOM 1099 C C . ILE A 1 133 ? 1.000 -7.794 -13.693 1.00 97.50 133 ILE A C 1
ATOM 1101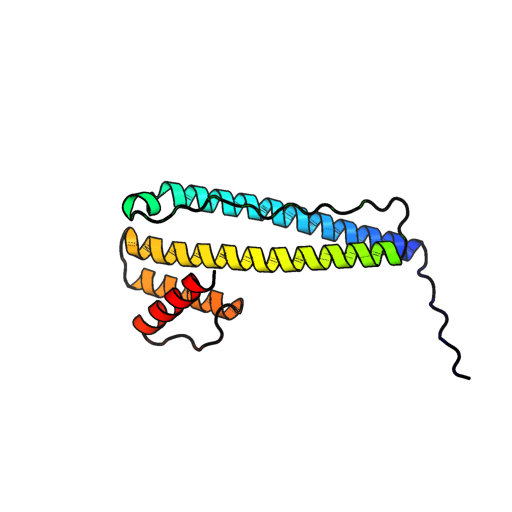 O O . ILE A 1 133 ? -0.170 -7.724 -13.321 1.00 97.50 133 ILE A O 1
ATOM 1105 N N . GLU A 1 134 ? 1.848 -8.695 -13.194 1.00 97.75 134 GLU A N 1
ATOM 1106 C CA . GLU A 1 134 ? 1.468 -9.679 -12.173 1.00 97.75 134 GLU A CA 1
ATOM 1107 C C . GLU A 1 134 ? 0.993 -8.977 -10.893 1.00 97.75 134 GLU A C 1
ATOM 1109 O O . GLU A 1 134 ? -0.050 -9.320 -10.327 1.00 97.75 134 GLU A O 1
ATOM 1114 N N . PHE A 1 135 ? 1.714 -7.938 -10.459 1.00 97.62 135 PHE A N 1
ATOM 1115 C CA . PHE A 1 135 ? 1.279 -7.114 -9.335 1.00 97.62 135 PHE A CA 1
ATOM 1116 C C . PHE A 1 135 ? -0.065 -6.429 -9.622 1.00 97.62 135 PHE A C 1
ATOM 1118 O O . PHE A 1 135 ? -0.962 -6.460 -8.778 1.00 97.62 135 PHE A O 1
ATOM 1125 N N . ALA A 1 136 ? -0.229 -5.844 -10.812 1.00 97.12 136 ALA A N 1
ATOM 1126 C CA . ALA A 1 136 ? -1.466 -5.183 -11.215 1.00 97.12 136 ALA A CA 1
ATOM 1127 C C . ALA A 1 136 ? -2.665 -6.146 -11.239 1.00 97.12 136 ALA A C 1
ATOM 1129 O O . ALA A 1 136 ? -3.741 -5.765 -10.781 1.00 97.12 136 ALA A O 1
ATOM 1130 N N . GLN A 1 137 ? -2.481 -7.389 -11.693 1.00 96.81 137 GLN A N 1
ATOM 1131 C CA . GLN A 1 137 ? -3.516 -8.428 -11.655 1.00 96.81 137 GLN A CA 1
ATOM 1132 C C . GLN A 1 137 ? -3.889 -8.804 -10.228 1.00 96.81 137 GLN A C 1
ATOM 1134 O O . GLN A 1 137 ? -5.062 -8.793 -9.855 1.00 96.81 137 GLN A O 1
ATOM 1139 N N . LYS A 1 138 ? -2.882 -9.088 -9.401 1.00 96.62 138 LYS A N 1
ATOM 1140 C CA . LYS A 1 138 ? -3.084 -9.495 -8.010 1.00 96.62 138 LYS A CA 1
ATOM 1141 C C . LYS A 1 138 ? -3.835 -8.446 -7.188 1.00 96.62 138 LYS A C 1
ATOM 1143 O O . LYS A 1 138 ? -4.649 -8.804 -6.341 1.00 96.62 138 LYS A O 1
ATOM 1148 N N . GLU A 1 139 ? -3.550 -7.170 -7.420 1.00 94.62 139 GLU A N 1
ATOM 1149 C CA . GLU A 1 139 ? -4.164 -6.054 -6.693 1.00 94.62 139 GLU A CA 1
ATOM 1150 C C . GLU A 1 139 ? -5.436 -5.513 -7.374 1.00 94.62 139 GLU A C 1
ATOM 1152 O O . GLU A 1 139 ? -6.058 -4.585 -6.858 1.00 94.62 139 GLU A O 1
ATOM 1157 N N . GLY A 1 140 ? -5.847 -6.091 -8.510 1.00 94.69 140 GLY A N 1
ATOM 1158 C CA . GLY A 1 140 ? -7.083 -5.731 -9.211 1.00 94.69 140 GLY A CA 1
ATOM 1159 C C . GLY A 1 140 ? -7.020 -4.433 -10.025 1.00 94.69 140 GLY A C 1
ATOM 1160 O O . GLY A 1 140 ? -8.061 -3.863 -10.341 1.00 94.69 140 GLY A O 1
ATOM 1161 N N . PHE A 1 141 ? -5.823 -3.953 -10.371 1.00 94.75 141 PHE A N 1
ATOM 1162 C CA . PHE A 1 141 ? -5.628 -2.842 -11.315 1.00 94.75 141 PHE A CA 1
ATOM 1163 C C . PHE A 1 141 ? -5.764 -3.271 -12.779 1.00 94.75 141 PHE A C 1
ATOM 1165 O O . PHE A 1 141 ? -5.981 -2.428 -13.648 1.00 94.75 141 PHE A O 1
ATOM 1172 N N . TYR A 1 142 ? -5.608 -4.566 -13.054 1.00 95.94 142 TYR A N 1
ATOM 1173 C CA . TYR A 1 142 ? -5.730 -5.157 -14.380 1.00 95.94 142 TYR A CA 1
ATOM 1174 C C . TYR A 1 142 ? -6.441 -6.508 -14.283 1.00 95.94 142 TYR A C 1
ATOM 1176 O O . TYR A 1 142 ? -6.080 -7.335 -13.456 1.00 95.94 142 TYR A O 1
ATOM 1184 N N . ASP A 1 143 ? -7.453 -6.733 -15.112 1.00 96.25 143 ASP A N 1
ATOM 1185 C CA . ASP A 1 143 ? -8.277 -7.949 -15.122 1.00 96.25 143 ASP A CA 1
ATOM 1186 C C . ASP A 1 143 ? -8.094 -8.802 -16.388 1.00 96.25 143 ASP A C 1
ATOM 1188 O O . ASP A 1 143 ? -8.664 -9.888 -16.489 1.00 96.25 143 ASP A O 1
ATOM 1192 N N . GLY A 1 144 ? -7.298 -8.330 -17.352 1.00 95.38 144 GLY A N 1
ATOM 1193 C CA . GLY A 1 144 ? -6.988 -9.071 -18.572 1.00 95.38 144 GLY A CA 1
ATOM 1194 C C . GLY A 1 144 ? -5.934 -10.161 -18.369 1.00 95.38 144 GLY A C 1
ATOM 1195 O O . GLY A 1 144 ? -5.308 -10.266 -17.314 1.00 95.38 144 GLY A O 1
ATOM 1196 N N . GLU A 1 145 ? -5.728 -10.978 -19.401 1.00 96.25 145 GLU A N 1
ATOM 1197 C CA . GLU A 1 145 ? -4.713 -12.036 -19.413 1.00 96.25 145 GLU A CA 1
ATOM 1198 C C . GLU A 1 145 ? -3.288 -11.466 -19.483 1.00 96.25 145 GLU A C 1
ATOM 1200 O O . GLU A 1 145 ? -3.066 -10.363 -19.980 1.00 96.25 145 GLU A O 1
ATOM 1205 N N . MET A 1 146 ? -2.302 -12.228 -18.997 1.00 96.38 146 MET A N 1
ATOM 1206 C CA . MET A 1 146 ? -0.895 -11.845 -19.134 1.00 96.38 146 MET A CA 1
ATOM 1207 C C . MET A 1 146 ? -0.524 -11.802 -20.628 1.00 96.38 146 MET A C 1
ATOM 1209 O O . MET A 1 146 ? -0.683 -12.822 -21.302 1.00 96.38 146 MET A O 1
ATOM 1213 N N . PRO A 1 147 ? -0.024 -10.672 -21.160 1.00 96.31 147 PRO A N 1
ATOM 1214 C CA . PRO A 1 147 ? 0.359 -10.598 -22.563 1.00 96.31 147 PRO A CA 1
ATOM 1215 C C . PRO A 1 147 ? 1.516 -11.547 -22.891 1.00 96.31 147 PRO A C 1
ATOM 1217 O O . P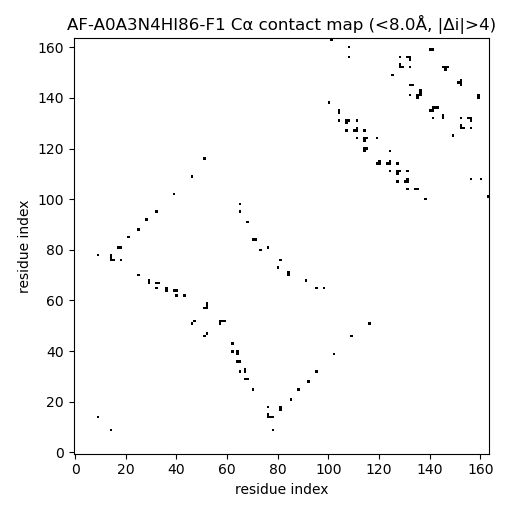RO A 1 147 ? 2.487 -11.648 -22.143 1.00 96.31 147 PRO A O 1
ATOM 1220 N N . ASP A 1 148 ? 1.439 -12.196 -24.046 1.00 94.75 148 ASP A N 1
ATOM 1221 C CA . ASP A 1 148 ? 2.451 -13.112 -24.588 1.00 94.75 148 ASP A CA 1
ATOM 1222 C C . ASP A 1 148 ? 3.532 -12.399 -25.421 1.00 94.75 148 ASP A C 1
ATOM 1224 O O . ASP A 1 148 ? 4.545 -12.993 -25.790 1.00 94.75 148 ASP A O 1
ATOM 1228 N N . THR A 1 149 ? 3.332 -11.110 -25.710 1.00 96.12 149 THR A N 1
ATOM 1229 C CA . THR A 1 149 ? 4.250 -10.277 -26.492 1.00 96.12 149 THR A CA 1
ATOM 1230 C C . THR A 1 149 ? 4.719 -9.060 -25.705 1.00 96.12 149 THR A C 1
ATOM 1232 O O . THR A 1 149 ? 3.957 -8.443 -24.957 1.00 96.12 149 THR A O 1
ATOM 1235 N N . LEU A 1 150 ? 5.964 -8.637 -25.956 1.00 93.62 150 LEU A N 1
ATOM 1236 C CA . LEU A 1 150 ? 6.526 -7.411 -25.381 1.00 93.62 150 LEU A CA 1
ATOM 1237 C C . LEU A 1 150 ? 5.656 -6.179 -25.680 1.00 93.62 150 LEU A C 1
ATOM 1239 O O . LEU A 1 150 ? 5.430 -5.351 -24.801 1.00 93.62 150 LEU A O 1
ATOM 1243 N N . MET A 1 151 ? 5.129 -6.065 -26.905 1.00 95.94 151 MET A N 1
ATOM 1244 C CA . MET A 1 151 ? 4.260 -4.943 -27.271 1.00 95.94 151 MET A CA 1
ATOM 1245 C C . MET A 1 151 ? 2.961 -4.946 -26.456 1.00 95.94 151 MET A C 1
ATOM 1247 O O . MET A 1 151 ? 2.554 -3.901 -25.954 1.00 95.94 151 MET A O 1
ATOM 1251 N N . GLY A 1 152 ? 2.360 -6.123 -26.244 1.00 96.06 152 GLY A N 1
ATOM 1252 C CA . GLY A 1 152 ? 1.192 -6.264 -25.379 1.00 96.06 152 GLY A CA 1
ATOM 1253 C C . GLY A 1 152 ? 1.481 -5.856 -23.931 1.00 96.06 152 GLY A C 1
ATOM 1254 O O . GLY A 1 152 ? 0.679 -5.144 -23.328 1.00 96.06 152 GLY A O 1
ATOM 1255 N N . MET A 1 153 ? 2.648 -6.222 -23.390 1.00 96.12 153 MET A N 1
ATOM 1256 C CA . MET A 1 153 ? 3.069 -5.802 -22.045 1.00 96.12 153 MET A CA 1
ATOM 1257 C C . MET A 1 153 ? 3.228 -4.279 -21.934 1.00 96.12 153 MET A C 1
ATOM 1259 O O . MET A 1 153 ? 2.748 -3.670 -20.975 1.00 96.12 153 MET A O 1
ATOM 1263 N N . ILE A 1 154 ? 3.849 -3.646 -22.934 1.00 94.38 154 ILE A N 1
ATOM 1264 C CA . ILE A 1 154 ? 4.003 -2.185 -23.003 1.00 94.38 154 ILE A CA 1
ATOM 1265 C C . ILE A 1 154 ? 2.634 -1.492 -23.069 1.00 94.38 154 ILE A C 1
ATOM 1267 O O . ILE A 1 154 ? 2.422 -0.467 -22.417 1.00 94.38 154 ILE A O 1
ATOM 1271 N N . ASP A 1 155 ? 1.684 -2.034 -23.828 1.00 95.69 155 ASP A N 1
ATOM 1272 C CA . ASP A 1 155 ? 0.346 -1.451 -23.935 1.00 95.69 155 ASP A CA 1
ATOM 1273 C C . ASP A 1 155 ? -0.451 -1.571 -22.629 1.00 95.69 155 ASP A C 1
ATOM 1275 O O . ASP A 1 155 ? -1.166 -0.634 -22.260 1.00 95.69 155 ASP A O 1
ATOM 1279 N N . VAL A 1 156 ? -0.287 -2.664 -21.875 1.00 95.44 156 VAL A N 1
ATOM 1280 C CA . VAL A 1 156 ? -0.839 -2.776 -20.513 1.00 95.44 156 VAL A CA 1
ATOM 1281 C C . VAL A 1 156 ? -0.189 -1.754 -19.578 1.00 95.44 156 VAL A C 1
ATOM 1283 O O . VAL A 1 156 ? -0.904 -1.047 -18.866 1.00 95.44 156 VAL A O 1
ATOM 1286 N N . GLN A 1 157 ? 1.138 -1.599 -19.615 1.00 94.44 157 GLN A N 1
ATOM 1287 C CA . GLN A 1 157 ? 1.837 -0.593 -18.809 1.00 94.44 157 GLN A CA 1
ATOM 1288 C C . GLN A 1 157 ? 1.290 0.821 -19.064 1.00 94.44 157 GLN A C 1
ATOM 1290 O O . GLN A 1 157 ? 1.036 1.552 -18.106 1.00 94.44 157 GLN A O 1
ATOM 1295 N N . LYS A 1 158 ? 1.080 1.211 -20.328 1.00 91.44 158 LYS A N 1
ATOM 1296 C CA . LYS A 1 158 ? 0.518 2.530 -20.677 1.00 91.44 158 LYS A CA 1
ATOM 1297 C C . LYS A 1 158 ? -0.861 2.743 -20.052 1.00 91.44 158 LYS A C 1
ATOM 1299 O O . LYS A 1 158 ? -1.076 3.768 -19.411 1.00 91.44 158 LYS A O 1
ATOM 1304 N N . LYS A 1 159 ? -1.755 1.753 -20.152 1.00 93.44 159 LYS A N 1
ATOM 1305 C CA . LYS A 1 159 ? -3.089 1.809 -19.524 1.00 93.44 159 LYS A CA 1
ATOM 1306 C C . LYS A 1 159 ? -3.002 1.965 -18.005 1.00 93.44 159 LYS A C 1
ATOM 1308 O O . LYS A 1 159 ? -3.751 2.742 -17.421 1.00 93.44 159 LYS A O 1
ATOM 1313 N N . LEU A 1 160 ? -2.066 1.262 -17.363 1.00 92.38 160 LEU A N 1
ATOM 1314 C CA . LEU A 1 160 ? -1.838 1.374 -15.920 1.00 92.38 160 LEU A CA 1
ATOM 1315 C C . LEU A 1 160 ? -1.308 2.754 -15.512 1.00 92.38 160 LEU A C 1
ATOM 1317 O O . LEU A 1 160 ? -1.607 3.211 -14.416 1.00 92.38 160 LEU A O 1
ATOM 1321 N N . ILE A 1 161 ? -0.526 3.425 -16.360 1.00 87.06 161 ILE A N 1
ATOM 1322 C CA . ILE A 1 161 ? -0.060 4.797 -16.102 1.00 87.06 161 ILE A CA 1
ATOM 1323 C C . ILE A 1 161 ? -1.229 5.788 -16.169 1.00 87.06 161 ILE A C 1
ATOM 1325 O O . ILE A 1 161 ? -1.302 6.696 -15.348 1.00 87.06 161 ILE A O 1
ATOM 1329 N N . GLU A 1 162 ? -2.149 5.608 -17.117 1.00 84.31 162 GLU A N 1
ATOM 1330 C CA . GLU A 1 162 ? -3.321 6.478 -17.292 1.00 84.31 162 GLU A CA 1
ATOM 1331 C C . GLU A 1 162 ? -4.375 6.311 -16.184 1.00 84.31 162 GLU A C 1
ATOM 1333 O O . GLU A 1 162 ? -5.160 7.226 -15.936 1.00 84.31 162 GLU A O 1
ATOM 1338 N N . ALA A 1 163 ? -4.390 5.161 -15.506 1.00 80.31 163 ALA A N 1
ATOM 1339 C CA . ALA A 1 163 ? -5.360 4.837 -14.461 1.00 80.31 163 ALA A CA 1
ATOM 1340 C C . ALA A 1 163 ? -5.038 5.427 -13.068 1.00 80.31 163 ALA A C 1
ATOM 1342 O O . ALA A 1 163 ? -5.887 5.344 -12.174 1.00 80.31 163 ALA A O 1
ATOM 1343 N N . ILE A 1 164 ? -3.838 5.992 -12.861 1.00 72.50 164 ILE A N 1
ATOM 1344 C CA . ILE A 1 164 ? -3.327 6.483 -11.558 1.00 72.50 164 ILE A CA 1
ATOM 1345 C C . ILE A 1 164 ? -3.284 8.016 -11.494 1.00 72.50 164 ILE A C 1
ATOM 1347 O O . ILE A 1 164 ? -3.747 8.571 -10.469 1.00 72.50 164 ILE A O 1
#

Sequence (164 aa):
MLSRPVACKEDRKALEARYERMKAKQSALVSRIALFNVRVEDNFNAYKATKICEVYNLPSRPFRPYPTPVFNDLTTPTEGSLDVEELVLYFYTHEFGRWRSNRLLLEKQIAVFTVLFNAYDEMKFIDALYDLIEFAQKEGFYDGEMPDTLMGMIDVQKKLIEAI

Foldseek 3Di:
DDDDPDPPFDDQVRQVVLVVVLVVLLVVLLVVLVVVLVVLVVLLVVLVVVCPCVVVVNDDDDRDGDDRDDADDDPRGHPVNSVVRVVVSVVSVVVVVVVSLLSVLVVLLSQLVCCVPPPPDPVSNVVSLQVNVVSCCVSVVDVDDDDPDPVVSVVVSVSSVVVD

Mean predicted aligned error: 6.24 Å